Protein AF-A0A8X6GBT2-F1 (afdb_monomer_lite)

Sequence (80 aa):
MRSLIRLDTILTGDRYVSILSDHLHSFMSIRQDNATLHTSRIATEGLQEPSSEFRHFHWPPNSPDMNIIEYIWDALQRAV

Organism: Trichonephila clavata (NCBI:txid2740835)

Foldseek 3Di:
DADDDDDPDDDALVNVLVCCVVRPDLPDADDDAPPCSCVPPSNVCSCPDPPRSHHHDDDDPPCCVVVVVVVVVVVVVVVD

Secondary structure (DSSP, 8-state):
-PPP----SPPPHHHHHHHHHHH--TTS-B-----TTTTSHHHHHHHHSTT--PPBP---TT-GGG-HHHHHHHHHHHT-

InterPro domains:
  IPR036397 Ribonuclease H superfamily [G3DSA:3.30.420.10] (1-80)
  IPR038717 Tc1-like transposase, DDE domain [PF13358] (33-79)

pLDDT: mean 80.5, std 8.12, range [50.91, 91.56]

Radius of gyration: 13.58 Å; chains: 1; bounding box: 27×26×42 Å

Structure (mmCIF, N/CA/C/O backbone):
data_AF-A0A8X6GBT2-F1
#
_entry.id   AF-A0A8X6GBT2-F1
#
loop_
_atom_site.group_PDB
_atom_site.id
_atom_site.type_symbol
_atom_site.label_atom_id
_atom_site.label_alt_id
_atom_site.label_comp_id
_atom_site.label_asym_id
_atom_site.label_entity_id
_atom_site.label_seq_id
_atom_site.pdbx_PDB_ins_code
_atom_site.Cartn_x
_atom_site.Cartn_y
_atom_site.Cartn_z
_atom_site.occupancy
_atom_site.B_iso_or_equiv
_atom_site.auth_seq_id
_atom_site.auth_comp_id
_atom_site.auth_asym_id
_atom_site.auth_atom_id
_atom_site.pdbx_PDB_model_num
ATOM 1 N N . MET A 1 1 ? 4.432 -19.034 -8.408 1.00 50.91 1 MET A N 1
ATOM 2 C CA . MET A 1 1 ? 4.459 -17.626 -8.860 1.00 50.91 1 MET A CA 1
ATOM 3 C C . MET A 1 1 ? 3.066 -17.071 -8.602 1.00 50.91 1 MET A C 1
ATOM 5 O O . MET A 1 1 ? 2.118 -17.706 -9.041 1.00 50.91 1 MET A O 1
ATOM 9 N N . ARG A 1 2 ? 2.903 -16.028 -7.779 1.00 61.97 2 ARG A N 1
ATOM 10 C CA . ARG A 1 2 ? 1.569 -15.453 -7.523 1.00 61.97 2 ARG A CA 1
ATOM 11 C C . ARG A 1 2 ? 1.134 -14.606 -8.717 1.00 61.97 2 ARG A C 1
ATOM 13 O O . ARG A 1 2 ? 1.970 -13.910 -9.284 1.00 61.97 2 ARG A O 1
ATOM 20 N N . SER A 1 3 ? -0.142 -14.691 -9.084 1.00 72.56 3 SER A N 1
ATOM 21 C CA . SER A 1 3 ? -0.729 -13.903 -10.173 1.00 72.56 3 SER A CA 1
ATOM 22 C C . SER A 1 3 ? -0.972 -12.455 -9.756 1.00 72.56 3 SER A C 1
ATOM 24 O O . SER A 1 3 ? -1.334 -12.192 -8.610 1.00 72.56 3 SER A O 1
ATOM 26 N N . LEU A 1 4 ? -0.819 -11.532 -10.711 1.00 76.94 4 LEU A N 1
ATOM 27 C CA . LEU A 1 4 ? -1.329 -10.166 -10.596 1.00 76.94 4 LEU A CA 1
ATOM 28 C C . LEU A 1 4 ? -2.859 -10.208 -10.525 1.00 76.94 4 LEU A C 1
ATOM 30 O O . LEU A 1 4 ? -3.498 -10.932 -11.290 1.00 76.94 4 LEU A O 1
ATOM 34 N N . ILE A 1 5 ? -3.436 -9.428 -9.615 1.00 80.31 5 ILE A N 1
ATOM 35 C CA . ILE A 1 5 ? -4.886 -9.306 -9.458 1.00 80.31 5 ILE A CA 1
ATOM 36 C C . ILE A 1 5 ? -5.300 -7.974 -10.065 1.00 80.31 5 ILE A C 1
ATOM 38 O O . ILE A 1 5 ? -4.816 -6.919 -9.657 1.00 80.31 5 ILE A O 1
ATOM 42 N N . ARG A 1 6 ? -6.192 -8.025 -11.054 1.00 83.12 6 ARG A N 1
ATOM 43 C CA . ARG A 1 6 ? -6.792 -6.829 -11.640 1.00 83.12 6 ARG A CA 1
ATOM 44 C C . ARG A 1 6 ? -7.911 -6.332 -10.730 1.00 83.12 6 ARG A C 1
ATOM 46 O O . ARG A 1 6 ? -8.784 -7.104 -10.344 1.00 83.12 6 ARG A O 1
ATOM 53 N N . LEU A 1 7 ? -7.881 -5.043 -10.407 1.00 83.75 7 LEU A N 1
ATOM 54 C CA . LEU A 1 7 ? -8.954 -4.364 -9.689 1.00 83.75 7 LEU A CA 1
ATOM 55 C C . LEU A 1 7 ? -9.781 -3.567 -10.698 1.00 83.75 7 LEU A C 1
ATOM 57 O O . LEU A 1 7 ? -9.257 -2.667 -11.345 1.00 83.75 7 LEU A O 1
ATOM 61 N N . ASP A 1 8 ? -11.065 -3.896 -10.827 1.00 84.25 8 ASP A N 1
ATOM 62 C CA . ASP A 1 8 ? -11.998 -3.174 -11.709 1.00 84.25 8 ASP A CA 1
ATOM 63 C C . ASP A 1 8 ? -12.765 -2.057 -10.972 1.00 84.25 8 ASP A C 1
ATOM 65 O O . ASP A 1 8 ? -13.612 -1.380 -11.551 1.00 84.25 8 ASP A O 1
ATOM 69 N N . THR A 1 9 ? -12.469 -1.850 -9.686 1.00 83.56 9 THR A N 1
ATOM 70 C CA . THR A 1 9 ? -13.095 -0.838 -8.826 1.00 83.56 9 THR A CA 1
ATOM 71 C C . THR A 1 9 ? -12.044 -0.029 -8.071 1.00 83.56 9 THR A C 1
ATOM 73 O O . THR A 1 9 ? -10.905 -0.468 -7.909 1.00 83.56 9 THR A O 1
ATOM 76 N N . ILE A 1 10 ? -12.441 1.137 -7.551 1.00 86.00 10 ILE A N 1
ATOM 77 C CA . ILE A 1 10 ? -11.607 1.927 -6.634 1.00 86.00 10 ILE A CA 1
ATOM 78 C C . ILE A 1 10 ? -11.274 1.074 -5.402 1.00 86.00 10 ILE A C 1
ATOM 80 O O . ILE A 1 10 ? -12.149 0.4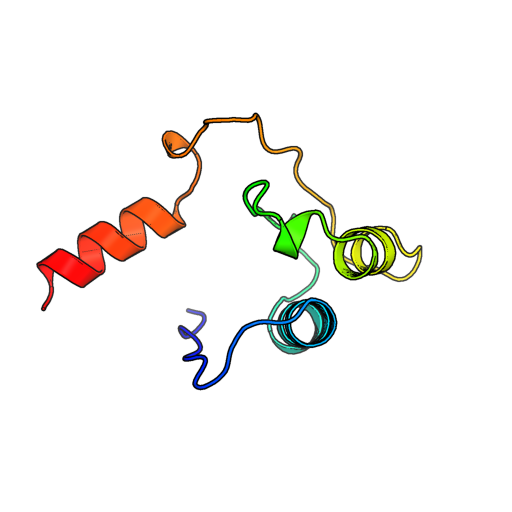09 -4.842 1.00 86.00 10 ILE A O 1
ATOM 84 N N . LEU A 1 11 ? -10.005 1.091 -4.994 1.00 86.62 11 LEU A N 1
ATOM 85 C CA . LEU A 1 11 ? -9.540 0.389 -3.805 1.00 86.62 11 LEU A CA 1
ATOM 86 C C . LEU A 1 11 ? -9.931 1.175 -2.545 1.00 86.62 11 LEU A C 1
ATOM 88 O O . LEU A 1 11 ? -9.486 2.304 -2.346 1.00 86.62 11 LEU A O 1
ATOM 92 N N . THR A 1 12 ? -10.754 0.568 -1.694 1.00 88.25 12 THR A N 1
ATOM 93 C CA . THR A 1 12 ? -11.123 1.083 -0.368 1.00 88.25 12 THR A CA 1
ATOM 94 C C . THR A 1 12 ? -10.336 0.363 0.730 1.00 88.25 12 THR A C 1
ATOM 96 O O . THR A 1 12 ? -9.741 -0.688 0.491 1.00 88.25 12 THR A O 1
ATOM 99 N N . GLY A 1 13 ? -10.314 0.921 1.946 1.00 81.88 13 GLY A N 1
ATOM 100 C CA . GLY A 1 13 ? -9.570 0.338 3.071 1.00 81.88 13 GLY A CA 1
ATOM 101 C C . GLY A 1 13 ? -10.062 -1.058 3.477 1.00 81.88 13 GLY A C 1
ATOM 102 O O . GLY A 1 13 ? -9.252 -1.944 3.721 1.00 81.88 13 GLY A O 1
ATOM 103 N N . ASP A 1 14 ? -11.375 -1.285 3.479 1.00 84.69 14 ASP A N 1
ATOM 104 C CA . ASP A 1 14 ? -11.985 -2.594 3.742 1.00 84.69 14 ASP A CA 1
ATOM 105 C C . ASP A 1 14 ? -11.616 -3.617 2.658 1.00 84.69 14 ASP A C 1
ATOM 107 O O . ASP A 1 14 ? -11.134 -4.708 2.963 1.00 84.69 14 ASP A O 1
ATOM 111 N N . ARG A 1 15 ? -11.737 -3.230 1.381 1.00 87.69 15 ARG A N 1
ATOM 112 C CA . ARG A 1 15 ? -11.372 -4.077 0.242 1.00 87.69 15 ARG A CA 1
ATOM 113 C C . ARG A 1 15 ? -9.887 -4.419 0.256 1.00 87.69 15 ARG A C 1
ATOM 115 O O . ARG A 1 15 ? -9.516 -5.536 -0.095 1.00 87.69 15 ARG A O 1
ATOM 122 N N . TYR A 1 16 ? -9.050 -3.470 0.671 1.00 83.81 16 TYR A N 1
ATOM 123 C CA . TYR A 1 16 ? -7.621 -3.676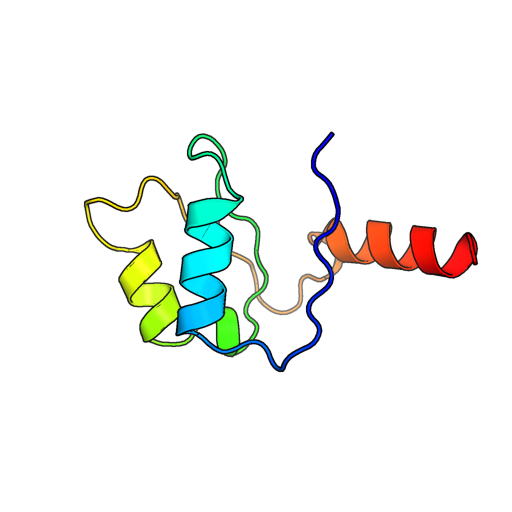 0.843 1.00 83.81 16 TYR A CA 1
ATOM 124 C C . TYR A 1 16 ? -7.334 -4.773 1.873 1.00 83.81 16 TYR A C 1
ATOM 126 O O . TYR A 1 16 ? -6.635 -5.729 1.548 1.00 83.81 16 TYR A O 1
ATOM 134 N N . VAL A 1 17 ? -7.933 -4.695 3.067 1.00 81.00 17 VAL A N 1
ATOM 135 C CA . VAL A 1 17 ? -7.768 -5.714 4.120 1.00 81.00 17 VAL A CA 1
ATOM 136 C C . VAL A 1 17 ? -8.234 -7.095 3.645 1.00 81.00 17 VAL A C 1
ATOM 138 O O . VAL A 1 17 ? -7.515 -8.074 3.848 1.00 81.00 17 VAL A O 1
ATOM 141 N N . SER A 1 18 ? -9.373 -7.183 2.947 1.00 84.62 18 SER A N 1
ATOM 142 C CA . SER A 1 18 ? -9.847 -8.454 2.378 1.00 84.62 18 SER A CA 1
ATOM 143 C C . SER A 1 18 ? -8.858 -9.046 1.373 1.00 84.62 18 SER A C 1
ATOM 145 O O . SER A 1 18 ? -8.506 -10.213 1.484 1.00 84.62 18 SER A O 1
ATOM 147 N N . ILE A 1 19 ? -8.330 -8.240 0.443 1.00 84.62 19 ILE A N 1
ATOM 148 C CA . ILE A 1 19 ? -7.337 -8.702 -0.542 1.00 84.62 19 ILE A CA 1
ATOM 149 C C . ILE A 1 19 ? -6.067 -9.209 0.150 1.00 84.62 19 ILE A C 1
ATOM 151 O O . ILE A 1 19 ? -5.515 -10.232 -0.262 1.00 84.62 19 ILE A O 1
ATOM 155 N N . LEU A 1 20 ? -5.595 -8.515 1.192 1.00 79.31 20 LEU A N 1
ATOM 156 C CA . LEU A 1 20 ? -4.440 -8.972 1.964 1.00 79.31 20 LEU A CA 1
ATOM 157 C C . LEU A 1 20 ? -4.719 -10.333 2.612 1.00 79.31 20 LEU A C 1
ATOM 159 O O . LEU A 1 20 ? -3.879 -11.223 2.511 1.00 79.31 20 LEU A O 1
ATOM 163 N N . SER A 1 21 ? -5.892 -10.518 3.221 1.00 78.62 21 SER A N 1
ATOM 164 C CA . SER A 1 21 ? -6.272 -11.780 3.866 1.00 78.62 21 SER A CA 1
ATOM 165 C C . SER A 1 21 ? -6.427 -12.934 2.866 1.00 78.62 21 SER A C 1
ATOM 167 O O . SER A 1 21 ? -5.871 -14.009 3.084 1.00 78.62 21 SER A O 1
ATOM 169 N N . ASP A 1 22 ? -7.100 -12.699 1.739 1.00 81.25 22 ASP A N 1
ATOM 170 C CA . ASP A 1 22 ? -7.417 -13.730 0.742 1.00 81.25 22 ASP A CA 1
ATOM 171 C C . ASP A 1 22 ? -6.190 -14.163 -0.073 1.00 81.25 22 ASP A C 1
ATOM 173 O O . ASP A 1 22 ? -6.087 -15.305 -0.536 1.00 81.25 22 ASP A O 1
ATOM 177 N N . HIS A 1 23 ? -5.255 -13.235 -0.294 1.00 77.94 23 HIS A N 1
ATOM 178 C CA . HIS A 1 23 ? -4.186 -13.419 -1.267 1.00 77.94 23 HIS A CA 1
ATOM 179 C C . HIS A 1 23 ? -2.779 -13.315 -0.701 1.00 7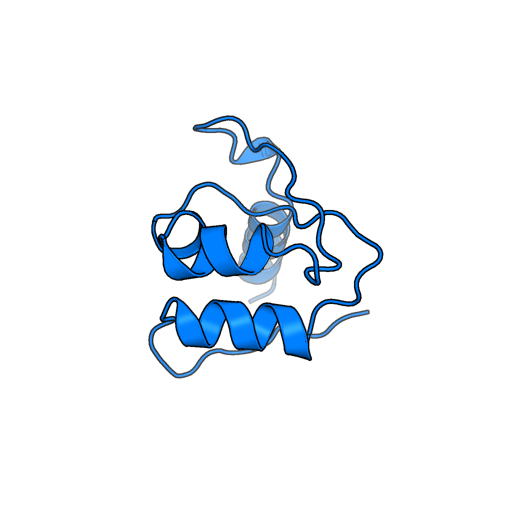7.94 23 HIS A C 1
ATOM 181 O O . HIS A 1 23 ? -1.847 -13.572 -1.464 1.00 77.94 23 HIS A O 1
ATOM 187 N N . LEU A 1 24 ? -2.568 -13.006 0.585 1.00 74.12 24 LEU A N 1
ATOM 188 C CA . LEU A 1 24 ? -1.249 -13.054 1.220 1.00 74.12 24 LEU A CA 1
ATOM 189 C C . LEU A 1 24 ? -1.151 -14.186 2.253 1.00 74.12 24 LEU A C 1
ATOM 191 O O . LEU A 1 24 ? -1.939 -14.279 3.175 1.00 74.12 24 LEU A O 1
ATOM 195 N N . HIS A 1 25 ? -0.156 -15.070 2.084 1.00 64.81 25 HIS A N 1
ATOM 196 C CA . HIS A 1 25 ? 0.120 -16.158 3.019 1.00 64.81 25 HIS A CA 1
ATOM 197 C C . HIS A 1 25 ? 1.120 -15.621 4.038 1.00 64.81 25 HIS A C 1
ATOM 199 O O . HIS A 1 25 ? 2.133 -15.017 3.675 1.00 64.81 25 HIS A O 1
ATOM 205 N N . SER A 1 26 ? 0.803 -15.860 5.296 1.00 60.94 26 SER A N 1
ATOM 206 C CA . SER A 1 26 ? 1.251 -15.189 6.510 1.00 60.94 26 SER A CA 1
ATOM 207 C C . SER A 1 26 ? 2.706 -15.348 6.947 1.00 60.94 26 SER A C 1
ATOM 209 O O . SER A 1 26 ? 3.061 -15.040 8.081 1.00 60.94 26 SER A O 1
ATOM 211 N N . PHE A 1 27 ? 3.601 -15.787 6.068 1.00 53.78 27 PHE A N 1
ATOM 212 C CA . PHE A 1 27 ? 4.995 -16.005 6.461 1.00 53.78 27 PHE A CA 1
ATOM 213 C C . PHE A 1 27 ? 5.949 -14.869 6.085 1.00 53.78 27 PHE A C 1
ATOM 215 O O . PHE A 1 27 ? 7.100 -14.865 6.520 1.00 53.78 27 PHE A O 1
ATOM 222 N N . MET A 1 28 ? 5.495 -13.893 5.294 1.00 57.09 28 MET A N 1
ATOM 223 C CA . MET A 1 28 ? 6.328 -12.780 4.839 1.00 57.09 28 MET A CA 1
ATOM 224 C C . MET A 1 28 ? 5.840 -11.452 5.403 1.00 57.09 28 MET A C 1
ATOM 226 O O . MET A 1 28 ? 4.649 -11.149 5.371 1.00 57.09 28 MET A O 1
ATOM 230 N N . SER A 1 29 ? 6.783 -10.645 5.890 1.00 68.44 29 SER A N 1
ATOM 231 C CA . SER A 1 29 ? 6.530 -9.253 6.244 1.00 68.44 29 SER A CA 1
ATOM 232 C C . SER A 1 29 ? 5.943 -8.522 5.037 1.00 68.44 29 SER A C 1
ATOM 234 O O . SER A 1 29 ? 6.511 -8.585 3.941 1.00 68.44 29 SER A O 1
ATOM 236 N N . ILE A 1 30 ? 4.817 -7.834 5.225 1.00 72.94 30 ILE A N 1
ATOM 237 C CA . ILE A 1 30 ? 4.215 -7.039 4.154 1.00 72.94 30 ILE A CA 1
ATOM 238 C C . ILE A 1 30 ? 5.138 -5.847 3.899 1.00 72.94 30 ILE A C 1
ATOM 240 O O . ILE A 1 30 ? 5.363 -5.024 4.788 1.00 72.94 30 ILE A O 1
ATOM 244 N N . ARG A 1 31 ? 5.671 -5.769 2.676 1.00 78.25 31 ARG A N 1
ATOM 245 C CA . ARG A 1 31 ? 6.363 -4.590 2.151 1.00 78.25 31 ARG A CA 1
ATOM 246 C C . ARG A 1 31 ? 5.365 -3.798 1.317 1.00 78.25 31 ARG A C 1
ATOM 248 O O . ARG A 1 31 ? 4.998 -4.235 0.231 1.00 78.25 31 ARG A O 1
ATOM 255 N N . GLN A 1 32 ? 4.917 -2.683 1.870 1.00 81.00 32 GLN A N 1
ATOM 256 C CA . GLN A 1 32 ? 4.026 -1.709 1.246 1.00 81.00 32 GLN A CA 1
ATOM 257 C C . GLN A 1 32 ? 4.607 -0.318 1.508 1.00 81.00 32 GLN A C 1
ATOM 259 O O . GLN A 1 32 ? 5.312 -0.131 2.503 1.00 81.00 32 GLN A O 1
ATOM 264 N N . ASP A 1 33 ? 4.344 0.629 0.614 1.00 82.69 33 ASP A N 1
ATOM 265 C CA . ASP A 1 33 ? 4.712 2.024 0.834 1.00 82.69 33 ASP A CA 1
ATOM 266 C C . ASP A 1 33 ? 3.740 2.708 1.823 1.00 82.69 33 ASP A C 1
ATOM 268 O O . ASP A 1 33 ? 2.829 2.089 2.380 1.00 82.69 33 ASP A O 1
ATOM 272 N N . ASN A 1 34 ? 3.943 4.005 2.056 1.00 85.00 34 ASN A N 1
ATOM 273 C CA . ASN A 1 34 ? 3.142 4.796 2.993 1.00 85.00 34 ASN A CA 1
ATOM 274 C C . ASN A 1 34 ? 1.940 5.504 2.337 1.00 85.00 34 ASN A C 1
ATOM 276 O O . ASN A 1 34 ? 1.507 6.545 2.838 1.00 85.00 34 ASN A O 1
ATOM 280 N N . ALA A 1 35 ? 1.393 5.000 1.223 1.00 84.62 35 ALA A N 1
ATOM 281 C CA . ALA A 1 35 ? 0.208 5.600 0.615 1.00 84.62 35 ALA A CA 1
ATOM 282 C C . ALA A 1 35 ? -0.958 5.708 1.619 1.00 84.62 35 ALA A C 1
ATOM 284 O O . ALA A 1 35 ? -1.093 4.918 2.559 1.00 84.62 35 ALA A O 1
ATOM 285 N N . THR A 1 36 ? -1.842 6.691 1.416 1.00 87.94 36 THR A N 1
ATOM 286 C CA . THR A 1 36 ? -2.937 7.013 2.354 1.00 87.94 36 THR A CA 1
ATOM 287 C C . THR A 1 36 ? -3.849 5.819 2.650 1.00 87.94 36 THR A C 1
ATOM 289 O O . THR A 1 36 ? -4.361 5.696 3.758 1.00 87.94 36 THR A O 1
ATOM 292 N N . LEU A 1 37 ? -4.042 4.913 1.687 1.00 85.69 37 LEU A N 1
ATOM 293 C CA . LEU A 1 37 ? -4.840 3.700 1.890 1.00 85.69 37 LEU A CA 1
ATOM 294 C C . LEU A 1 37 ? -4.150 2.704 2.834 1.00 85.69 37 LEU A C 1
ATOM 296 O O . LEU A 1 37 ? -4.807 2.159 3.722 1.00 85.69 37 LEU A O 1
ATOM 300 N N . HIS A 1 38 ? -2.835 2.520 2.695 1.00 84.38 38 HIS A N 1
ATOM 301 C CA . HIS A 1 38 ? -2.023 1.621 3.525 1.00 84.38 38 HIS A CA 1
ATOM 302 C C . HIS A 1 38 ? -1.864 2.123 4.963 1.00 84.38 38 HIS A C 1
ATOM 304 O O . HIS A 1 38 ? -1.736 1.329 5.891 1.00 84.38 38 HIS A O 1
ATOM 310 N N . THR A 1 39 ? -1.910 3.443 5.147 1.00 85.50 39 THR A N 1
ATOM 311 C CA . THR A 1 39 ? -1.818 4.111 6.454 1.00 85.50 39 THR A CA 1
ATOM 312 C C . THR A 1 39 ? -3.181 4.510 7.027 1.00 85.50 39 THR A C 1
ATOM 314 O O . THR A 1 39 ? -3.250 5.114 8.099 1.00 85.50 39 THR A O 1
ATOM 317 N N . SER A 1 40 ? -4.279 4.169 6.341 1.00 90.12 40 SER A N 1
ATOM 318 C CA . SER A 1 40 ? -5.631 4.432 6.833 1.00 90.12 40 SER A CA 1
ATOM 319 C C . SER A 1 40 ? -5.879 3.696 8.148 1.00 90.12 40 SER A C 1
ATOM 321 O O . SER A 1 40 ? -5.365 2.599 8.352 1.00 90.12 40 SER A O 1
ATOM 323 N N . ARG A 1 41 ? -6.719 4.270 9.018 1.00 90.62 41 ARG A N 1
ATOM 324 C CA . ARG A 1 41 ? -7.034 3.679 10.328 1.00 90.62 41 ARG A CA 1
ATOM 325 C C . ARG A 1 41 ? -7.492 2.222 10.221 1.00 90.62 41 ARG A C 1
ATOM 327 O O . ARG A 1 41 ? -7.025 1.383 10.970 1.00 90.62 41 ARG A O 1
ATOM 334 N N . ILE A 1 42 ? -8.358 1.925 9.253 1.00 87.50 42 ILE A N 1
ATOM 335 C CA . ILE A 1 42 ? -8.883 0.570 9.030 1.00 87.50 42 ILE A CA 1
ATOM 336 C C . ILE A 1 42 ? -7.750 -0.398 8.662 1.00 87.50 42 ILE A C 1
ATOM 338 O O . ILE A 1 42 ? -7.690 -1.509 9.182 1.00 87.50 42 ILE A O 1
ATOM 342 N N . ALA A 1 43 ? -6.838 0.024 7.781 1.00 86.19 43 ALA A N 1
ATOM 343 C CA . ALA A 1 43 ? -5.720 -0.808 7.352 1.00 86.19 43 ALA A CA 1
ATOM 344 C C . ALA A 1 43 ? -4.695 -1.018 8.476 1.00 86.19 43 ALA A C 1
ATOM 346 O O . ALA A 1 43 ? -4.220 -2.136 8.667 1.00 86.19 43 ALA A O 1
ATOM 347 N N . THR A 1 44 ? -4.360 0.028 9.235 1.00 86.50 44 THR A N 1
ATOM 348 C CA . THR A 1 44 ? -3.395 -0.080 10.335 1.00 86.50 44 THR A CA 1
ATOM 349 C C . THR A 1 44 ? -3.949 -0.870 11.513 1.00 86.50 44 THR A C 1
ATOM 351 O O . THR A 1 44 ? -3.221 -1.703 12.041 1.00 86.50 44 THR A O 1
ATOM 354 N N . GLU A 1 45 ? -5.221 -0.682 11.879 1.00 88.62 45 GLU A N 1
ATOM 355 C CA . GLU A 1 45 ? -5.890 -1.474 12.919 1.00 88.62 45 GLU A CA 1
ATOM 356 C C . GLU A 1 45 ? -5.918 -2.957 12.534 1.00 88.62 45 GLU A C 1
ATOM 358 O O . GLU A 1 45 ? -5.410 -3.777 13.293 1.00 88.62 45 GLU A O 1
ATOM 363 N N . GLY A 1 46 ? -6.378 -3.300 11.323 1.00 83.94 46 GLY A N 1
ATOM 364 C CA . GLY A 1 46 ? -6.434 -4.695 10.869 1.00 83.94 46 GLY A CA 1
ATOM 365 C C . GLY A 1 46 ? -5.064 -5.381 10.811 1.00 83.94 46 GLY A C 1
ATOM 366 O O . GLY A 1 46 ? -4.946 -6.564 11.116 1.00 83.94 46 GLY A O 1
ATOM 367 N N . LEU A 1 47 ? -4.002 -4.644 10.468 1.00 80.50 47 LEU A N 1
ATOM 368 C CA . LEU A 1 47 ? -2.639 -5.184 10.449 1.00 80.50 47 LEU A CA 1
ATOM 369 C C . LEU A 1 47 ? -2.017 -5.332 11.842 1.00 80.50 47 LEU A C 1
ATOM 371 O O . LEU A 1 47 ? -1.135 -6.174 12.008 1.00 80.50 47 LEU A O 1
ATOM 375 N N . GLN A 1 48 ? -2.437 -4.516 12.811 1.00 83.12 48 GLN A N 1
ATOM 376 C CA . GLN A 1 48 ? -1.939 -4.533 14.191 1.00 83.12 48 GLN A CA 1
ATOM 377 C C . GLN A 1 48 ? -2.732 -5.465 15.114 1.00 83.12 48 GLN A C 1
ATOM 379 O O . GLN A 1 48 ? -2.306 -5.676 16.252 1.00 83.12 48 GLN A O 1
ATOM 384 N N . GLU A 1 49 ? -3.866 -6.011 14.665 1.00 84.94 49 GLU A N 1
ATOM 385 C CA . GLU A 1 49 ? -4.654 -6.939 15.473 1.00 84.94 49 GLU A CA 1
ATOM 386 C C . GLU A 1 49 ? -3.805 -8.128 15.962 1.00 84.94 49 GLU A C 1
ATOM 388 O O . GLU A 1 49 ? -2.995 -8.660 15.205 1.00 84.94 49 GLU A O 1
ATOM 393 N N . PRO A 1 50 ? -4.001 -8.614 17.202 1.00 80.25 50 PRO A N 1
ATOM 394 C CA . PRO A 1 50 ? -3.226 -9.737 17.739 1.00 80.25 50 PRO A CA 1
ATOM 395 C C . PRO A 1 50 ? -3.346 -11.038 16.930 1.00 80.25 50 PRO A C 1
ATOM 397 O O . PRO A 1 50 ? -2.455 -11.881 16.984 1.00 80.25 50 PRO A O 1
ATOM 400 N N . SER A 1 51 ? -4.456 -11.208 16.208 1.00 80.62 51 SER A N 1
ATOM 401 C CA . SER A 1 51 ? -4.718 -12.317 15.283 1.00 80.62 51 SER A CA 1
ATOM 402 C C . SER A 1 51 ? -4.149 -12.095 13.883 1.00 80.62 51 SER A C 1
ATOM 404 O O . SER A 1 51 ? -4.187 -13.012 13.066 1.00 80.62 51 SER A O 1
ATOM 406 N N . SER A 1 52 ? -3.643 -10.897 13.585 1.00 77.88 52 SER A N 1
ATOM 407 C CA . SER A 1 52 ? -2.978 -10.615 12.321 1.00 77.88 52 SER A CA 1
ATOM 408 C C . SER A 1 52 ? -1.687 -11.415 12.256 1.00 77.88 52 SER A C 1
ATOM 410 O O . SER A 1 52 ? -0.758 -11.233 13.044 1.00 77.88 52 SER A O 1
ATOM 412 N N . GLU A 1 53 ? -1.605 -12.301 11.274 1.00 74.56 53 GLU A N 1
ATOM 413 C CA . GLU A 1 53 ? -0.393 -13.074 11.038 1.00 74.56 53 GLU A CA 1
ATOM 414 C C . GLU A 1 53 ? 0.673 -12.250 10.274 1.00 74.56 53 GLU A C 1
ATOM 416 O O . 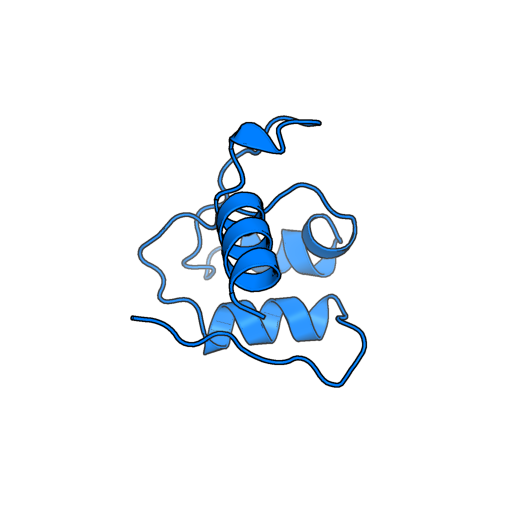GLU A 1 53 ? 1.773 -12.731 9.994 1.00 74.56 53 GLU A O 1
ATOM 421 N N . PHE A 1 54 ? 0.376 -10.988 9.934 1.00 72.88 54 PHE A N 1
ATOM 422 C CA . PHE A 1 54 ? 1.252 -10.124 9.153 1.00 72.88 54 PHE A CA 1
ATOM 423 C C . PHE A 1 54 ? 2.171 -9.276 10.032 1.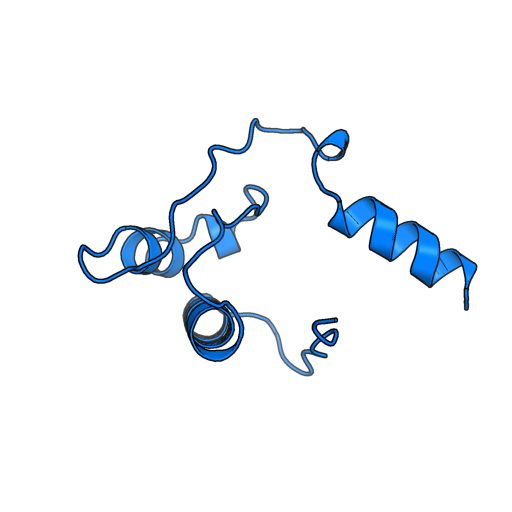00 72.88 54 PHE A C 1
ATOM 425 O O . PHE A 1 54 ? 1.733 -8.518 10.892 1.00 72.88 54 PHE A O 1
ATOM 432 N N . ARG A 1 55 ? 3.475 -9.307 9.737 1.00 74.94 55 ARG A N 1
ATOM 433 C CA . ARG A 1 55 ? 4.432 -8.334 10.281 1.00 74.94 55 ARG A CA 1
ATOM 434 C C . ARG A 1 55 ? 4.558 -7.141 9.341 1.00 74.94 55 ARG A C 1
ATOM 436 O O . ARG A 1 55 ? 4.893 -7.307 8.168 1.00 74.94 55 ARG A O 1
ATOM 443 N N . HIS A 1 56 ? 4.316 -5.941 9.859 1.00 73.50 56 HIS A N 1
ATOM 444 C CA . HIS A 1 56 ? 4.497 -4.705 9.103 1.00 73.50 56 HIS A CA 1
ATOM 445 C C . HIS A 1 56 ? 5.988 -4.352 9.008 1.00 73.50 56 HIS A C 1
ATOM 447 O O . HIS A 1 56 ? 6.676 -4.261 10.027 1.00 73.50 56 HIS A O 1
ATOM 453 N N . PHE A 1 57 ? 6.500 -4.160 7.791 1.00 76.12 57 PHE A N 1
ATOM 454 C CA . PHE A 1 57 ? 7.851 -3.643 7.583 1.00 76.12 57 PHE A CA 1
ATOM 455 C C . PHE A 1 57 ? 7.829 -2.113 7.632 1.00 76.12 57 PHE A C 1
ATOM 457 O O . PHE A 1 57 ? 7.063 -1.492 6.904 1.00 76.12 57 PHE A O 1
ATOM 464 N N . HIS A 1 58 ? 8.674 -1.500 8.463 1.00 76.44 58 HIS A N 1
ATOM 465 C CA . HIS A 1 58 ? 8.781 -0.043 8.504 1.00 76.44 58 HIS A CA 1
ATOM 466 C C . HIS A 1 58 ? 9.389 0.475 7.195 1.00 76.44 58 HIS A C 1
ATOM 468 O O . HIS A 1 58 ? 10.567 0.238 6.924 1.00 76.44 58 HIS A O 1
ATOM 474 N N . TRP A 1 59 ? 8.594 1.192 6.401 1.00 82.62 59 TRP A N 1
ATOM 475 C CA . TRP A 1 59 ? 9.024 1.786 5.140 1.00 82.62 59 TRP A CA 1
ATOM 476 C C . TRP A 1 59 ? 9.466 3.245 5.330 1.00 82.62 59 TRP A C 1
ATOM 478 O O . TRP A 1 59 ? 8.627 4.098 5.636 1.00 82.62 59 TRP A O 1
ATOM 488 N N . PRO A 1 60 ? 10.759 3.574 5.155 1.00 82.81 60 PRO A N 1
ATOM 489 C CA . PRO A 1 60 ? 11.217 4.956 5.103 1.00 82.81 60 PRO A CA 1
ATOM 490 C C . PRO A 1 60 ? 10.423 5.816 4.102 1.00 82.81 60 PRO A C 1
ATOM 492 O O . PRO A 1 60 ? 10.126 5.369 2.991 1.00 82.81 60 PRO A O 1
ATOM 495 N N . PRO A 1 61 ? 10.065 7.059 4.463 1.00 81.62 61 PRO A N 1
ATOM 496 C CA . PRO A 1 61 ? 9.402 7.966 3.535 1.00 81.62 61 PRO A CA 1
ATOM 497 C C . PRO A 1 61 ? 10.307 8.294 2.337 1.00 81.62 61 PRO A C 1
ATOM 499 O O . PRO A 1 61 ? 11.517 8.431 2.490 1.00 81.62 61 PRO A O 1
ATOM 502 N N . ASN A 1 62 ? 9.699 8.485 1.159 1.00 82.38 62 ASN A N 1
ATOM 503 C CA . ASN A 1 62 ? 10.374 8.841 -0.101 1.00 82.38 62 ASN A CA 1
ATOM 504 C C . ASN A 1 62 ? 11.428 7.831 -0.594 1.00 82.38 62 ASN A C 1
ATOM 506 O O . ASN A 1 62 ? 12.406 8.228 -1.225 1.00 82.38 62 ASN A O 1
ATOM 510 N N . SER A 1 63 ? 11.217 6.537 -0.352 1.00 84.25 63 SER A N 1
ATOM 511 C CA . SER A 1 63 ? 12.112 5.468 -0.818 1.00 84.25 63 SER A CA 1
ATOM 512 C C . SER A 1 63 ? 11.452 4.567 -1.875 1.00 84.25 63 SER A C 1
ATOM 514 O O . SER A 1 63 ? 11.093 3.425 -1.570 1.00 84.25 63 SER A O 1
ATOM 516 N N . PRO A 1 64 ? 11.231 5.063 -3.111 1.00 78.56 64 PRO A N 1
ATOM 517 C CA . PRO A 1 64 ? 10.703 4.249 -4.209 1.00 78.56 64 PRO A CA 1
ATOM 518 C C . PRO A 1 64 ? 11.708 3.182 -4.668 1.00 78.56 64 PRO A C 1
ATOM 520 O O . PRO A 1 64 ? 11.317 2.148 -5.195 1.00 78.56 64 PRO A O 1
ATOM 523 N N . ASP A 1 65 ? 12.999 3.397 -4.410 1.00 82.44 65 ASP A N 1
ATOM 524 C CA . ASP A 1 65 ? 14.107 2.490 -4.716 1.00 82.44 65 ASP A CA 1
ATOM 525 C C . ASP A 1 65 ? 13.990 1.132 -4.013 1.00 82.44 65 ASP A C 1
ATOM 527 O O . ASP A 1 65 ? 14.431 0.111 -4.541 1.00 82.44 65 ASP A O 1
ATOM 531 N N . MET A 1 66 ? 13.351 1.091 -2.844 1.00 79.00 66 MET A N 1
ATOM 532 C CA . MET A 1 66 ? 13.097 -0.162 -2.137 1.00 79.00 66 MET A CA 1
ATOM 533 C C . MET A 1 66 ? 11.874 -0.913 -2.689 1.00 79.00 66 MET A C 1
ATOM 535 O O . MET A 1 66 ? 11.707 -2.104 -2.399 1.00 79.00 66 MET A O 1
ATOM 539 N N . ASN A 1 67 ? 10.999 -0.247 -3.456 1.00 80.50 67 ASN A N 1
ATOM 540 C CA . ASN A 1 67 ? 9.737 -0.811 -3.926 1.00 80.50 67 ASN A CA 1
ATOM 541 C C . ASN A 1 67 ? 9.948 -1.655 -5.185 1.00 80.50 67 ASN A C 1
ATOM 543 O O . ASN A 1 67 ? 9.917 -1.162 -6.308 1.00 80.50 67 ASN A O 1
ATOM 547 N N . ILE A 1 68 ? 10.094 -2.970 -5.001 1.00 79.75 68 ILE A N 1
ATOM 548 C CA . ILE A 1 68 ? 10.223 -3.924 -6.113 1.00 79.75 68 ILE A CA 1
ATOM 549 C C . ILE A 1 68 ? 9.039 -3.870 -7.098 1.00 79.75 68 ILE A C 1
ATOM 551 O O . ILE A 1 68 ? 9.196 -4.266 -8.251 1.00 79.75 68 ILE A O 1
ATOM 555 N N . ILE A 1 69 ? 7.871 -3.368 -6.675 1.00 83.25 69 ILE A N 1
ATOM 556 C CA . ILE A 1 69 ? 6.705 -3.194 -7.552 1.00 83.25 69 ILE A CA 1
ATOM 557 C C . ILE A 1 69 ? 6.991 -2.156 -8.642 1.00 83.25 69 ILE A C 1
ATOM 559 O O . ILE A 1 69 ? 6.584 -2.376 -9.777 1.00 83.25 69 ILE A O 1
ATOM 563 N N . GLU A 1 70 ? 7.749 -1.094 -8.351 1.00 84.44 70 GLU A N 1
ATOM 564 C CA . GLU A 1 70 ? 8.127 -0.081 -9.351 1.00 84.44 70 GLU A CA 1
ATOM 565 C C . GLU A 1 70 ? 8.937 -0.705 -10.490 1.00 84.44 70 GLU A C 1
ATOM 567 O O . GLU A 1 70 ? 8.677 -0.460 -11.666 1.00 84.44 70 GLU A O 1
ATOM 572 N N . TYR A 1 71 ? 9.876 -1.593 -10.150 1.00 84.12 71 TYR A N 1
ATOM 573 C CA . TYR A 1 71 ? 10.666 -2.315 -11.147 1.00 84.12 71 TYR A CA 1
ATOM 574 C C . TYR A 1 71 ? 9.804 -3.267 -11.988 1.00 84.12 71 TYR A C 1
ATOM 576 O O . TYR A 1 71 ? 10.000 -3.392 -13.196 1.00 84.12 71 TYR A O 1
ATOM 584 N N . ILE A 1 72 ? 8.827 -3.930 -11.361 1.00 86.00 72 ILE A N 1
ATOM 585 C CA . ILE A 1 72 ? 7.878 -4.799 -12.066 1.00 86.00 72 ILE A CA 1
ATOM 586 C C . ILE A 1 72 ? 6.998 -3.974 -13.015 1.00 86.00 72 ILE A C 1
ATOM 588 O O . ILE A 1 72 ? 6.771 -4.409 -14.144 1.00 86.00 72 ILE A O 1
ATOM 592 N N . TRP A 1 73 ? 6.537 -2.788 -12.605 1.00 87.69 73 TRP A N 1
ATOM 593 C CA . TRP A 1 73 ? 5.762 -1.909 -13.480 1.00 87.69 73 TRP A CA 1
ATOM 594 C C . TRP A 1 73 ? 6.573 -1.366 -14.650 1.00 87.69 73 TRP A C 1
ATOM 596 O O . TRP A 1 73 ? 6.076 -1.419 -15.772 1.00 87.69 73 TRP A O 1
ATOM 606 N N . ASP A 1 74 ? 7.819 -0.940 -14.433 1.00 87.69 74 ASP A N 1
ATOM 607 C CA . ASP A 1 74 ? 8.711 -0.524 -15.524 1.00 87.69 74 ASP A CA 1
ATOM 608 C C . ASP A 1 74 ? 8.935 -1.669 -16.528 1.00 87.69 74 ASP A C 1
ATOM 610 O O . ASP A 1 74 ? 8.802 -1.479 -17.738 1.00 87.69 74 ASP A O 1
ATOM 614 N N . ALA A 1 75 ? 9.190 -2.888 -16.043 1.00 89.19 75 ALA A N 1
ATOM 615 C CA . ALA A 1 75 ? 9.354 -4.057 -16.904 1.00 89.19 75 ALA A CA 1
ATOM 616 C C . ALA A 1 75 ? 8.077 -4.391 -17.695 1.00 89.19 75 ALA A C 1
ATOM 618 O O . ALA A 1 75 ? 8.155 -4.692 -18.885 1.00 89.19 75 ALA A O 1
ATOM 619 N N . LEU A 1 76 ? 6.905 -4.318 -17.057 1.00 89.56 76 LEU A N 1
ATOM 620 C CA . LEU A 1 76 ? 5.622 -4.556 -17.720 1.00 89.56 76 LEU A CA 1
ATOM 621 C C . LEU A 1 76 ? 5.309 -3.476 -18.755 1.00 89.56 76 LEU A C 1
ATOM 623 O O . LEU A 1 76 ? 4.856 -3.810 -19.843 1.00 89.56 76 LEU A O 1
ATOM 627 N N . GLN A 1 77 ? 5.601 -2.210 -18.461 1.00 89.81 77 GLN A N 1
ATOM 628 C CA . GLN A 1 77 ? 5.422 -1.111 -19.407 1.00 89.81 77 GLN A CA 1
ATOM 629 C C . GLN A 1 77 ? 6.310 -1.266 -20.646 1.00 89.81 77 GLN A C 1
ATOM 631 O O . GLN A 1 77 ? 5.899 -0.894 -21.737 1.00 89.81 77 GLN A O 1
ATOM 636 N N . ARG A 1 78 ? 7.518 -1.820 -20.496 1.00 91.56 78 ARG A N 1
ATOM 637 C CA . ARG A 1 78 ? 8.434 -2.090 -21.619 1.00 91.56 78 ARG A CA 1
ATOM 638 C C . ARG A 1 78 ? 8.073 -3.335 -22.427 1.00 91.56 78 ARG A C 1
ATOM 640 O O . ARG A 1 78 ? 8.589 -3.504 -23.528 1.00 91.56 78 ARG A O 1
ATOM 647 N N . ALA A 1 79 ? 7.269 -4.229 -21.859 1.00 84.75 79 ALA A N 1
ATOM 648 C CA . ALA A 1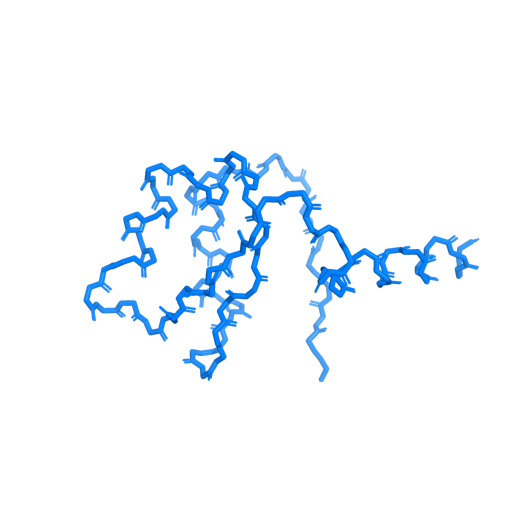 79 ? 6.865 -5.484 -22.486 1.00 84.75 79 ALA A CA 1
ATOM 649 C C . ALA A 1 79 ? 5.561 -5.371 -23.302 1.00 84.75 79 ALA A C 1
ATOM 651 O O . ALA A 1 79 ? 5.169 -6.353 -23.936 1.00 84.75 79 ALA A O 1
ATOM 652 N N . VAL A 1 80 ? 4.900 -4.209 -23.270 1.00 68.25 80 VAL A N 1
ATOM 653 C CA . VAL A 1 80 ? 3.671 -3.867 -24.009 1.00 68.25 80 VAL A CA 1
ATOM 654 C C . VAL A 1 80 ? 4.008 -2.887 -25.124 1.00 68.25 80 VAL A C 1
ATOM 656 O O . VAL A 1 80 ? 3.458 -3.070 -26.231 1.00 68.25 80 VAL A O 1
#